Protein AF-A0A920LS85-F1 (afdb_monomer_lite)

Secondary structure (DSSP, 8-state):
--EEEE-TTTHHHHHHHHHH-TT-EEEE-S-HHHHHHH-----GGGT--EEE--SB-TTS-B-TTHHHHHHTT--TTS-EEEE-SSSHHHH--

Radius of gyration: 12.5 Å; chains: 1; bounding box: 26×28×33 Å

pLDDT: mean 92.64, std 5.21, range [65.69, 97.56]

Structure (mmCIF, N/CA/C/O backbone):
data_AF-A0A920LS85-F1
#
_entry.id   AF-A0A920LS85-F1
#
loop_
_atom_site.group_PDB
_atom_site.id
_atom_site.type_symbol
_atom_site.label_atom_id
_atom_site.label_alt_id
_atom_site.label_comp_id
_atom_site.label_asym_id
_atom_site.label_entity_id
_atom_site.label_seq_id
_atom_site.pdbx_PDB_ins_code
_atom_site.Cartn_x
_atom_site.Cartn_y
_atom_site.Cartn_z
_atom_site.occupancy
_atom_site.B_iso_or_equiv
_atom_site.auth_seq_id
_atom_site.auth_comp_id
_atom_site.auth_asym_id
_atom_site.auth_atom_id
_atom_site.pdbx_PDB_model_num
ATOM 1 N N . MET A 1 1 ? -0.532 14.252 4.730 1.00 65.69 1 MET A N 1
ATOM 2 C CA . MET A 1 1 ? -0.477 12.781 4.661 1.00 65.69 1 MET A CA 1
ATOM 3 C C . MET A 1 1 ? 0.718 12.330 5.468 1.00 65.69 1 MET A C 1
ATOM 5 O O . MET A 1 1 ? 1.820 12.789 5.196 1.00 65.69 1 MET A O 1
ATOM 9 N N . GLU A 1 2 ? 0.506 11.499 6.484 1.00 79.25 2 GLU A N 1
ATOM 10 C CA . GLU A 1 2 ? 1.606 10.798 7.150 1.00 79.25 2 GLU A CA 1
ATOM 11 C C . GLU A 1 2 ? 1.876 9.502 6.376 1.00 79.25 2 GLU A C 1
ATOM 13 O O . GLU A 1 2 ? 0.971 8.680 6.219 1.00 79.25 2 GLU A O 1
ATOM 18 N N . ILE A 1 3 ? 3.099 9.347 5.863 1.00 83.00 3 ILE A N 1
ATOM 19 C CA . ILE A 1 3 ? 3.533 8.180 5.087 1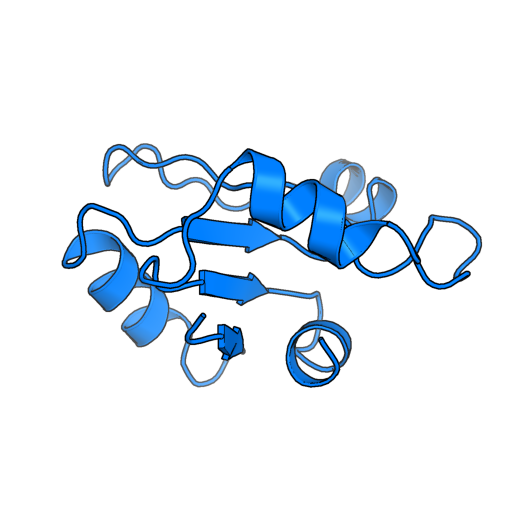.00 83.00 3 ILE A CA 1
ATOM 20 C C . ILE A 1 3 ? 4.455 7.330 5.959 1.00 83.00 3 ILE A C 1
ATOM 22 O O . ILE A 1 3 ? 5.486 7.791 6.449 1.00 83.00 3 ILE A O 1
ATOM 26 N N . ILE A 1 4 ? 4.091 6.065 6.137 1.00 89.56 4 ILE A N 1
ATOM 27 C CA . ILE A 1 4 ? 4.815 5.098 6.954 1.00 89.56 4 ILE A CA 1
ATOM 28 C C . ILE A 1 4 ? 5.399 4.036 6.029 1.00 89.56 4 ILE A C 1
ATOM 30 O O . ILE A 1 4 ? 4.689 3.187 5.490 1.00 89.56 4 ILE A O 1
ATOM 34 N N . ASN A 1 5 ? 6.722 4.050 5.876 1.00 91.50 5 ASN A N 1
ATOM 35 C CA . ASN A 1 5 ? 7.429 2.993 5.164 1.00 91.50 5 ASN A CA 1
ATOM 36 C C . ASN A 1 5 ? 7.381 1.686 5.969 1.00 91.50 5 ASN A C 1
ATOM 38 O O . ASN A 1 5 ? 7.880 1.602 7.098 1.00 91.50 5 ASN A O 1
ATOM 42 N N . VAL A 1 6 ? 6.815 0.648 5.367 1.00 89.81 6 VAL A N 1
ATOM 43 C CA . VAL A 1 6 ? 6.742 -0.689 5.943 1.00 89.81 6 VAL A CA 1
ATOM 44 C C . VAL A 1 6 ? 7.866 -1.545 5.364 1.00 89.81 6 VAL A C 1
ATOM 46 O O . VAL A 1 6 ? 7.971 -1.801 4.165 1.00 89.81 6 VAL A O 1
ATOM 49 N N . SER A 1 7 ? 8.717 -2.016 6.262 1.00 88.25 7 SER A N 1
ATOM 50 C CA . SER A 1 7 ? 9.869 -2.867 6.003 1.00 88.25 7 SER A CA 1
ATOM 51 C C . SER A 1 7 ? 9.783 -4.131 6.859 1.00 88.25 7 SER A C 1
ATOM 53 O O . SER A 1 7 ? 8.940 -4.257 7.749 1.00 88.25 7 SER A O 1
ATOM 55 N N . ARG A 1 8 ? 10.707 -5.075 6.651 1.00 82.88 8 ARG A N 1
ATOM 56 C CA . ARG A 1 8 ? 10.772 -6.290 7.481 1.00 82.88 8 ARG A CA 1
ATOM 57 C C . ARG A 1 8 ? 10.910 -5.989 8.978 1.00 82.88 8 ARG A C 1
ATOM 59 O O . ARG A 1 8 ? 10.408 -6.760 9.784 1.00 82.88 8 ARG A O 1
ATOM 66 N N . GLY A 1 9 ? 11.559 -4.881 9.346 1.00 87.75 9 GLY A N 1
ATOM 67 C CA . GLY A 1 9 ? 11.811 -4.528 10.745 1.00 87.75 9 GLY A CA 1
ATOM 68 C C . GLY A 1 9 ? 10.588 -4.007 11.506 1.00 87.75 9 GLY A C 1
ATOM 69 O O . GLY A 1 9 ? 10.584 -4.062 12.730 1.00 87.75 9 GLY A O 1
ATOM 70 N N . ASN A 1 10 ? 9.553 -3.518 10.813 1.00 90.88 10 ASN A N 1
ATOM 71 C CA . ASN A 1 10 ? 8.378 -2.904 11.447 1.00 90.88 10 ASN A CA 1
ATOM 72 C C . ASN A 1 10 ? 7.028 -3.455 10.951 1.00 90.88 10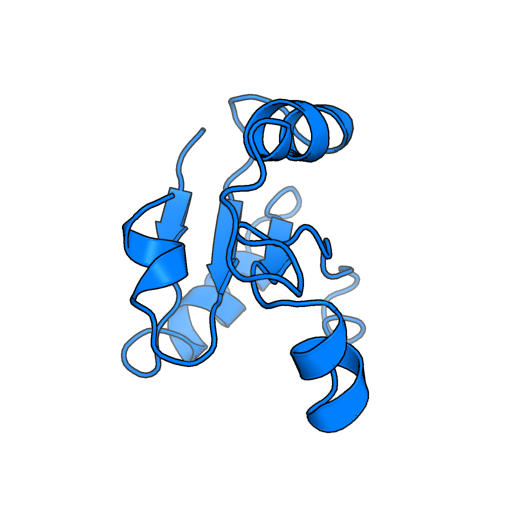 ASN A C 1
ATOM 74 O O . ASN A 1 10 ? 5.992 -2.975 11.404 1.00 90.88 10 ASN A O 1
ATOM 78 N N . ALA A 1 11 ? 7.011 -4.469 10.078 1.00 92.06 11 ALA A N 1
ATOM 79 C CA . ALA A 1 11 ? 5.777 -5.023 9.514 1.00 92.06 11 ALA A CA 1
ATOM 80 C C . ALA A 1 11 ? 4.728 -5.465 10.562 1.00 92.06 11 ALA A C 1
ATOM 82 O O . ALA A 1 11 ? 3.563 -5.102 10.387 1.00 92.06 11 ALA A O 1
ATOM 83 N N . PRO A 1 12 ? 5.078 -6.159 11.670 1.00 94.62 12 PRO A N 1
ATOM 84 C CA . PRO A 1 12 ? 4.086 -6.516 12.690 1.00 94.62 12 PRO A CA 1
ATOM 85 C C . PRO A 1 12 ? 3.444 -5.290 13.354 1.00 94.62 12 PRO A C 1
ATOM 87 O O . PRO A 1 12 ? 2.233 -5.256 13.548 1.00 94.62 12 PRO A O 1
ATOM 90 N N . ILE A 1 13 ? 4.245 -4.258 13.640 1.00 95.75 13 ILE A N 1
ATOM 91 C CA . ILE A 1 13 ? 3.776 -3.005 14.250 1.00 95.75 13 ILE A CA 1
ATOM 92 C C . ILE A 1 13 ? 2.891 -2.238 13.261 1.00 95.75 13 ILE A C 1
ATOM 94 O O . ILE A 1 13 ? 1.839 -1.732 13.638 1.00 95.75 13 ILE A O 1
ATOM 98 N N . ALA A 1 14 ? 3.286 -2.179 11.987 1.00 95.38 14 ALA A N 1
ATOM 99 C CA . ALA A 1 14 ? 2.494 -1.553 10.933 1.00 95.38 14 ALA A CA 1
ATOM 100 C C . ALA A 1 14 ? 1.126 -2.229 10.777 1.00 95.38 14 ALA A C 1
ATOM 102 O O . ALA A 1 14 ? 0.112 -1.542 10.715 1.00 95.38 14 ALA A O 1
ATOM 103 N N . TYR A 1 15 ? 1.081 -3.564 10.787 1.00 96.25 15 TYR A N 1
ATOM 104 C CA . TYR A 1 15 ? -0.175 -4.314 10.750 1.00 96.25 15 TYR A CA 1
ATOM 105 C C . TYR A 1 15 ? -1.065 -4.021 11.964 1.00 96.25 15 TYR A C 1
ATOM 107 O O . TYR A 1 15 ? -2.273 -3.836 11.824 1.00 96.25 15 TYR A O 1
ATOM 115 N N . GLN A 1 16 ? -0.472 -3.939 13.156 1.00 96.81 16 GLN A N 1
ATOM 116 C CA . GLN A 1 16 ? -1.198 -3.625 14.383 1.00 96.81 16 GLN A CA 1
ATOM 117 C C . GLN A 1 16 ? -1.833 -2.228 14.314 1.00 96.81 16 GLN A C 1
ATOM 119 O O . GLN A 1 16 ? -3.032 -2.088 14.541 1.00 96.81 16 GLN A O 1
ATOM 124 N N . LYS A 1 17 ? -1.075 -1.220 13.868 1.00 95.75 17 LYS A N 1
ATOM 125 C CA . LYS A 1 17 ? -1.603 0.134 13.665 1.00 95.75 17 LYS A CA 1
ATOM 126 C C . LYS A 1 17 ? -2.645 0.211 12.546 1.00 95.75 17 LYS A C 1
ATOM 128 O O . LYS A 1 17 ? -3.646 0.902 12.696 1.00 95.75 17 LYS A O 1
ATOM 133 N N . LEU A 1 18 ? -2.453 -0.519 11.443 1.00 96.25 18 LEU A N 1
ATOM 134 C CA . LEU A 1 18 ? -3.458 -0.638 10.378 1.00 96.25 18 LEU A CA 1
ATOM 135 C C . LEU A 1 18 ? -4.781 -1.176 10.923 1.00 96.25 18 LEU A C 1
ATOM 137 O O . LEU A 1 18 ? -5.837 -0.704 10.517 1.00 96.25 18 LEU A O 1
ATOM 141 N N . LYS A 1 19 ? -4.731 -2.140 11.847 1.00 96.81 19 LYS A N 1
ATOM 142 C CA . LYS A 1 19 ? -5.913 -2.697 12.512 1.00 96.81 19 LYS A CA 1
ATOM 143 C C . LYS A 1 19 ? -6.572 -1.705 13.477 1.00 96.81 19 LYS A C 1
ATOM 145 O O . LYS A 1 19 ? -7.796 -1.665 13.547 1.00 96.81 19 LYS A O 1
ATOM 150 N N . GLU A 1 20 ? -5.783 -0.943 14.228 1.00 96.75 20 GLU A N 1
ATOM 151 C CA . GLU A 1 20 ? -6.267 0.005 15.244 1.00 96.75 20 GLU A CA 1
ATOM 152 C C . GLU A 1 20 ? -6.842 1.290 14.634 1.00 96.75 20 GLU A C 1
ATOM 154 O O . GLU A 1 20 ? -7.799 1.858 15.161 1.00 96.75 20 GLU A O 1
ATOM 159 N N . THR A 1 21 ? -6.306 1.728 13.496 1.00 95.38 21 THR A N 1
ATOM 160 C CA . THR A 1 21 ? -6.723 2.964 12.834 1.00 95.38 21 THR A CA 1
ATOM 161 C C . THR A 1 21 ? -7.718 2.675 11.718 1.00 95.38 21 THR A C 1
ATOM 163 O O . THR A 1 21 ? -7.344 2.202 10.643 1.00 95.38 21 THR A O 1
ATOM 166 N N . LYS A 1 22 ? -8.995 3.011 11.937 1.00 92.62 22 LYS A N 1
ATOM 167 C CA . LYS A 1 22 ? -10.101 2.737 11.000 1.00 92.62 22 LYS A CA 1
ATOM 168 C C . LYS A 1 22 ? -9.843 3.235 9.577 1.00 92.62 22 LYS A C 1
ATOM 170 O O . LYS A 1 22 ? -10.065 2.473 8.639 1.00 92.62 22 LYS A O 1
ATOM 175 N N . ASP A 1 23 ? -9.306 4.438 9.426 1.00 93.19 23 ASP A N 1
ATOM 176 C CA . ASP A 1 23 ? -9.132 5.058 8.108 1.00 93.19 23 ASP A CA 1
ATOM 177 C C . ASP A 1 23 ? -7.738 4.813 7.513 1.00 93.19 23 ASP A C 1
ATOM 179 O O . ASP A 1 23 ? -7.464 5.230 6.401 1.00 93.19 23 ASP A O 1
ATOM 183 N N . ALA A 1 24 ? -6.847 4.091 8.204 1.00 95.56 24 ALA A N 1
ATOM 184 C CA . ALA A 1 24 ? -5.519 3.796 7.670 1.00 95.56 24 ALA A CA 1
ATOM 185 C C . ALA A 1 24 ? -5.567 2.874 6.442 1.00 95.56 24 ALA A C 1
ATOM 187 O O . ALA A 1 24 ? -6.281 1.861 6.442 1.00 95.56 24 ALA A O 1
ATOM 188 N N . ILE A 1 25 ? -4.733 3.183 5.448 1.00 96.75 25 ILE A N 1
ATOM 189 C CA . ILE A 1 25 ? -4.645 2.467 4.171 1.00 96.75 25 ILE A CA 1
ATOM 190 C C . ILE A 1 25 ? -3.256 1.847 4.021 1.00 96.75 25 ILE A C 1
ATOM 192 O O . ILE A 1 25 ? -2.242 2.493 4.279 1.00 96.75 25 ILE A O 1
ATOM 196 N N . LEU A 1 26 ? -3.209 0.593 3.567 1.00 97.56 26 LEU A N 1
ATOM 197 C CA . LEU A 1 26 ? -1.983 -0.035 3.080 1.00 97.56 26 LEU A CA 1
ATOM 198 C C . LEU A 1 26 ? -1.920 0.099 1.557 1.00 97.56 26 LEU A C 1
ATOM 200 O O . LEU A 1 26 ? -2.816 -0.375 0.859 1.00 97.56 26 LEU A O 1
ATOM 204 N N . ILE A 1 27 ? -0.843 0.700 1.064 1.00 97.50 27 ILE A N 1
ATOM 205 C CA . ILE A 1 27 ? -0.520 0.864 -0.347 1.00 97.50 27 ILE A CA 1
ATOM 206 C C . ILE A 1 27 ? 0.618 -0.092 -0.707 1.00 97.50 27 ILE A C 1
ATOM 208 O O . ILE A 1 27 ? 1.724 -0.021 -0.164 1.00 97.50 27 ILE A O 1
ATOM 212 N N . ASP A 1 28 ? 0.356 -0.989 -1.647 1.00 97.19 28 ASP A N 1
ATOM 213 C CA . ASP A 1 28 ? 1.376 -1.831 -2.253 1.00 97.19 28 ASP A CA 1
ATOM 214 C C . ASP A 1 28 ? 1.959 -1.125 -3.474 1.00 97.19 28 ASP A C 1
ATOM 216 O O . ASP A 1 28 ? 1.340 -1.110 -4.535 1.00 97.19 28 ASP A O 1
ATOM 220 N N . CYS A 1 29 ? 3.149 -0.533 -3.316 1.00 96.44 29 CYS A N 1
ATOM 221 C CA . CYS A 1 29 ? 3.803 0.244 -4.370 1.00 96.44 29 CYS A CA 1
ATOM 222 C C . CYS A 1 29 ? 4.770 -0.561 -5.247 1.00 96.44 29 CYS A C 1
ATOM 224 O O . CYS A 1 29 ? 5.596 0.001 -5.979 1.00 96.44 29 CYS A O 1
ATOM 226 N N . ARG A 1 30 ? 4.671 -1.896 -5.182 1.00 96.19 30 ARG A N 1
ATOM 227 C CA . ARG A 1 30 ? 5.356 -2.813 -6.101 1.00 96.19 30 ARG A CA 1
ATOM 228 C C . ARG A 1 30 ? 4.792 -2.707 -7.520 1.00 96.19 30 ARG A C 1
ATOM 230 O O . ARG A 1 30 ? 3.782 -2.056 -7.758 1.00 96.19 30 ARG A O 1
ATOM 237 N N . THR A 1 31 ? 5.474 -3.328 -8.478 1.00 95.38 31 THR A N 1
ATOM 238 C CA . THR A 1 31 ? 4.969 -3.396 -9.852 1.00 95.38 31 THR A CA 1
ATOM 239 C C . THR A 1 31 ? 3.830 -4.402 -9.964 1.00 95.38 31 THR A C 1
ATOM 241 O O . THR A 1 31 ? 3.731 -5.353 -9.187 1.00 95.38 31 THR A O 1
ATOM 244 N N . GLU A 1 32 ? 3.021 -4.257 -11.009 1.00 94.25 32 GLU A N 1
ATOM 245 C CA . GLU A 1 32 ? 1.985 -5.233 -11.344 1.00 94.25 32 GLU A CA 1
ATOM 246 C C . GLU A 1 32 ? 2.540 -6.654 -11.510 1.00 94.25 32 GLU A C 1
ATOM 248 O O . GLU A 1 32 ? 1.971 -7.613 -10.991 1.00 94.25 32 GLU A O 1
ATOM 253 N N . GLN A 1 33 ? 3.705 -6.792 -12.149 1.00 94.31 33 GLN A N 1
ATOM 254 C CA . GLN A 1 33 ? 4.360 -8.088 -12.311 1.00 94.31 33 GLN A CA 1
ATOM 255 C C . GLN A 1 33 ? 4.721 -8.728 -10.963 1.00 94.31 33 GLN A C 1
ATOM 257 O O . GLN A 1 33 ? 4.626 -9.945 -10.809 1.00 94.31 33 GLN A O 1
ATOM 262 N N . GLU A 1 34 ? 5.121 -7.927 -9.971 1.00 95.38 34 GLU A N 1
ATOM 263 C CA . GLU A 1 34 ? 5.367 -8.415 -8.614 1.00 95.38 34 GLU A CA 1
ATOM 264 C C . GLU A 1 34 ? 4.066 -8.855 -7.931 1.00 95.38 34 GLU A C 1
ATOM 266 O O . GLU A 1 34 ? 4.075 -9.880 -7.252 1.00 95.38 34 GLU A O 1
ATOM 271 N N . TRP A 1 35 ? 2.948 -8.145 -8.126 1.00 95.62 35 TRP A N 1
ATOM 272 C CA . TRP A 1 35 ? 1.643 -8.580 -7.610 1.00 95.62 35 TRP A CA 1
ATOM 273 C C . TRP A 1 35 ? 1.209 -9.915 -8.216 1.00 95.62 35 TRP A C 1
ATOM 275 O O . TRP A 1 35 ? 0.747 -10.784 -7.482 1.00 95.62 35 TRP A O 1
ATOM 285 N N . ILE A 1 36 ? 1.395 -10.101 -9.525 1.00 95.25 36 ILE A N 1
ATOM 286 C CA . ILE A 1 36 ? 1.048 -11.345 -10.229 1.00 95.25 36 ILE A CA 1
ATOM 287 C C . ILE A 1 36 ? 1.941 -12.504 -9.767 1.00 95.25 36 ILE A C 1
ATOM 289 O O . ILE A 1 36 ? 1.443 -13.582 -9.460 1.00 95.25 36 ILE A O 1
ATOM 293 N N . ASN A 1 37 ? 3.258 -12.289 -9.694 1.00 95.00 37 ASN A N 1
ATOM 294 C CA . ASN A 1 37 ? 4.215 -13.373 -9.453 1.00 95.00 37 ASN A CA 1
ATOM 295 C C . ASN A 1 37 ? 4.358 -13.757 -7.975 1.00 95.00 37 ASN A C 1
ATOM 297 O O . ASN A 1 37 ? 4.748 -14.883 -7.676 1.00 95.00 37 ASN A O 1
ATOM 301 N N . ILE A 1 38 ? 4.122 -12.818 -7.053 1.00 94.94 38 ILE A N 1
ATOM 302 C CA . ILE A 1 38 ? 4.341 -13.013 -5.609 1.00 94.94 38 ILE A CA 1
ATOM 303 C C . ILE A 1 38 ? 3.011 -13.047 -4.846 1.00 94.94 38 ILE A C 1
ATOM 305 O O . ILE A 1 38 ? 2.932 -13.644 -3.775 1.00 94.94 38 ILE A O 1
ATOM 309 N N . GLY A 1 39 ? 1.966 -12.413 -5.376 1.00 95.31 39 GLY A N 1
ATOM 310 C CA . GLY A 1 39 ? 0.727 -12.142 -4.655 1.00 95.31 39 GLY A CA 1
ATOM 311 C C . GLY A 1 39 ? 0.766 -10.801 -3.926 1.00 95.31 39 GLY A C 1
ATOM 312 O O . GLY A 1 39 ? 1.756 -10.065 -3.988 1.00 95.31 39 GLY A O 1
ATOM 313 N N . VAL A 1 40 ? -0.324 -10.478 -3.232 1.00 96.25 40 VAL A N 1
ATOM 314 C CA . VAL A 1 40 ? -0.542 -9.218 -2.500 1.00 96.25 40 VAL A CA 1
ATOM 315 C C . VAL A 1 40 ? -0.926 -9.500 -1.046 1.00 96.25 40 VAL A C 1
ATOM 317 O O . VAL A 1 40 ? -1.410 -10.597 -0.763 1.00 96.25 40 VAL A O 1
ATOM 320 N N . PRO A 1 41 ? -0.708 -8.557 -0.110 1.00 95.12 41 PRO A N 1
ATOM 321 C CA . PRO A 1 41 ? -1.150 -8.742 1.266 1.00 95.12 41 PRO A CA 1
ATOM 322 C C . PRO A 1 41 ? -2.671 -8.907 1.347 1.00 95.12 41 PRO A C 1
ATOM 324 O O . PRO A 1 41 ? -3.414 -8.221 0.646 1.00 95.12 41 PRO A O 1
ATOM 327 N N . ASP A 1 42 ? -3.122 -9.782 2.242 1.00 95.56 42 ASP A N 1
ATOM 328 C CA . ASP A 1 42 ? -4.535 -9.951 2.571 1.00 95.56 42 ASP A CA 1
ATOM 329 C C . ASP A 1 42 ? -4.840 -9.270 3.913 1.00 95.56 42 ASP A C 1
ATOM 331 O O . ASP A 1 42 ? -4.255 -9.606 4.944 1.00 95.56 42 ASP A O 1
ATOM 335 N N . LEU A 1 43 ? -5.750 -8.295 3.887 1.00 96.94 43 LEU A N 1
ATOM 336 C CA . LEU A 1 43 ? -6.222 -7.553 5.060 1.00 96.94 43 LEU A CA 1
ATOM 337 C C . LEU A 1 43 ? -7.696 -7.850 5.390 1.00 96.94 43 LEU A C 1
ATOM 339 O O . LEU A 1 43 ? -8.292 -7.169 6.230 1.00 96.94 43 LEU A O 1
ATOM 343 N N . SER A 1 44 ? -8.285 -8.881 4.775 1.00 96.00 44 SER A N 1
ATOM 344 C CA . SER A 1 44 ? -9.683 -9.273 4.987 1.00 96.00 44 SER A CA 1
ATOM 345 C C . SER A 1 44 ? -10.002 -9.526 6.465 1.00 96.00 44 SER A C 1
ATOM 347 O O . SER A 1 44 ? -11.047 -9.107 6.956 1.00 96.00 44 SER A O 1
ATOM 349 N N . THR A 1 45 ? -9.061 -10.106 7.218 1.00 96.69 45 THR A N 1
ATOM 350 C CA . THR A 1 45 ? -9.214 -10.395 8.658 1.00 96.69 45 THR A CA 1
ATOM 351 C C . THR A 1 45 ? -9.334 -9.152 9.551 1.00 96.69 45 THR A C 1
ATOM 353 O O . THR A 1 45 ? -9.748 -9.267 10.705 1.00 96.69 45 THR A O 1
ATOM 356 N N . ILE A 1 46 ? -8.993 -7.965 9.036 1.00 96.50 46 ILE A N 1
ATOM 357 C CA . ILE A 1 46 ? -9.157 -6.669 9.715 1.00 96.50 46 ILE A CA 1
ATOM 358 C C . ILE A 1 46 ? -10.141 -5.750 8.976 1.00 96.50 46 ILE A C 1
ATOM 360 O O . ILE A 1 46 ? -10.153 -4.547 9.223 1.00 96.50 46 ILE A O 1
ATOM 364 N N . ASN A 1 47 ? -10.974 -6.313 8.089 1.00 96.00 47 ASN A N 1
ATOM 365 C CA . ASN A 1 47 ? -11.978 -5.603 7.289 1.00 96.00 47 ASN A CA 1
ATOM 366 C C . ASN A 1 47 ? -11.400 -4.445 6.457 1.00 96.00 47 ASN A C 1
ATOM 368 O O . ASN A 1 47 ? -12.029 -3.395 6.321 1.00 96.00 47 ASN A O 1
ATOM 372 N N . LYS A 1 48 ? -10.193 -4.624 5.908 1.00 95.81 48 LYS A N 1
ATOM 373 C CA . LYS A 1 48 ? -9.526 -3.638 5.046 1.00 95.81 48 LYS A CA 1
ATOM 374 C C . LYS A 1 48 ? -9.106 -4.262 3.724 1.00 95.81 48 LYS A C 1
ATOM 376 O O . LYS A 1 48 ? -9.019 -5.479 3.592 1.00 95.81 48 LYS A O 1
ATOM 381 N N . SER A 1 49 ? -8.840 -3.403 2.748 1.00 94.81 49 SER A N 1
ATOM 382 C CA . SER A 1 49 ? -8.306 -3.778 1.438 1.00 94.81 49 SER A CA 1
ATOM 383 C C . SER A 1 49 ? -6.975 -3.076 1.191 1.00 94.81 49 SER A C 1
ATOM 385 O O . SER A 1 49 ? -6.718 -2.008 1.746 1.00 94.81 49 SER A O 1
ATOM 387 N N . VAL A 1 50 ? -6.129 -3.689 0.366 1.00 96.75 50 VAL A N 1
ATOM 388 C CA . VAL A 1 50 ? -4.853 -3.105 -0.064 1.00 96.75 50 VAL A CA 1
ATOM 389 C C . VAL A 1 50 ? -5.075 -2.275 -1.321 1.00 96.75 50 VAL A C 1
ATOM 391 O O . VAL A 1 50 ? -5.659 -2.764 -2.289 1.00 96.75 50 VAL A O 1
ATOM 394 N N . LEU A 1 51 ? -4.567 -1.045 -1.323 1.00 97.19 51 LEU A N 1
ATOM 395 C CA . LEU A 1 51 ? -4.537 -0.191 -2.503 1.00 97.19 51 LEU A CA 1
ATOM 396 C C . LEU A 1 51 ? -3.289 -0.520 -3.332 1.00 97.19 51 LEU A C 1
ATOM 398 O O . LEU A 1 51 ? -2.168 -0.489 -2.830 1.00 97.19 51 LEU A O 1
ATOM 402 N N . LYS A 1 52 ? -3.470 -0.881 -4.601 1.00 97.19 52 LYS A N 1
ATOM 403 C CA . LYS A 1 52 ? -2.384 -1.324 -5.486 1.00 97.19 52 LYS A CA 1
ATOM 404 C C . LYS A 1 52 ? -2.049 -0.220 -6.480 1.00 97.19 52 LYS A C 1
ATOM 406 O O . LYS A 1 52 ? -2.708 -0.105 -7.509 1.00 97.19 52 LYS A O 1
ATOM 411 N N . ILE A 1 53 ? -1.036 0.581 -6.171 1.00 96.88 53 ILE A N 1
ATOM 412 C CA . ILE A 1 53 ? -0.586 1.692 -7.016 1.00 96.88 53 ILE A CA 1
ATOM 413 C C . ILE A 1 53 ? 0.933 1.623 -7.082 1.00 96.88 53 ILE A C 1
ATOM 415 O O . ILE A 1 53 ? 1.603 1.868 -6.086 1.00 96.88 53 ILE A O 1
ATOM 419 N N . GLY A 1 54 ? 1.493 1.263 -8.235 1.00 96.00 54 GLY A N 1
ATOM 420 C CA . GLY A 1 54 ? 2.940 1.116 -8.391 1.00 96.00 54 GLY A CA 1
ATOM 421 C C . GLY A 1 54 ? 3.657 2.467 -8.433 1.00 96.00 54 GLY A C 1
ATOM 422 O O . GLY A 1 54 ? 3.275 3.341 -9.209 1.00 96.00 54 GLY A O 1
ATOM 423 N N . LEU A 1 55 ? 4.735 2.623 -7.652 1.00 95.06 55 LEU A N 1
ATOM 424 C CA . LEU A 1 55 ? 5.603 3.815 -7.722 1.00 95.06 55 LEU A CA 1
ATOM 425 C C . LEU A 1 55 ? 6.437 3.840 -9.014 1.00 95.06 55 LEU A C 1
ATOM 427 O O . LEU A 1 55 ? 6.809 4.893 -9.527 1.00 95.06 55 LEU A O 1
ATOM 431 N N . VAL A 1 56 ? 6.725 2.653 -9.547 1.00 93.75 56 VAL A N 1
ATOM 432 C CA . VAL A 1 56 ? 7.416 2.453 -10.820 1.00 93.75 56 VAL A CA 1
ATOM 433 C C . VAL A 1 56 ? 6.559 1.588 -11.734 1.00 93.75 56 VAL A C 1
ATOM 435 O O . VAL A 1 56 ? 5.865 0.674 -11.276 1.00 93.75 56 VAL A O 1
ATOM 438 N N . ARG A 1 57 ? 6.612 1.879 -13.030 1.00 91.50 57 ARG A N 1
ATOM 439 C CA . ARG A 1 57 ? 5.954 1.112 -14.089 1.00 91.50 57 ARG A CA 1
ATOM 440 C C . ARG A 1 57 ? 6.750 -0.166 -14.388 1.00 91.50 57 ARG A C 1
ATOM 442 O O . ARG A 1 57 ? 7.861 -0.368 -13.891 1.00 91.50 57 ARG A O 1
ATOM 449 N N . GLN A 1 58 ? 6.178 -1.055 -15.202 1.00 87.19 58 GLN A N 1
ATOM 450 C CA . GLN A 1 58 ? 6.827 -2.320 -15.578 1.00 87.19 58 GLN A CA 1
ATOM 451 C C . GLN A 1 58 ? 8.163 -2.106 -16.315 1.00 87.19 58 GLN A C 1
ATOM 453 O O . GLN A 1 58 ? 9.097 -2.883 -16.132 1.00 87.19 58 GLN A O 1
ATOM 458 N N . ASP A 1 59 ? 8.274 -1.026 -17.089 1.00 90.62 59 ASP A N 1
ATOM 459 C CA . ASP A 1 59 ? 9.487 -0.611 -17.806 1.00 90.62 59 ASP A CA 1
ATOM 460 C C . ASP A 1 59 ? 10.521 0.114 -16.917 1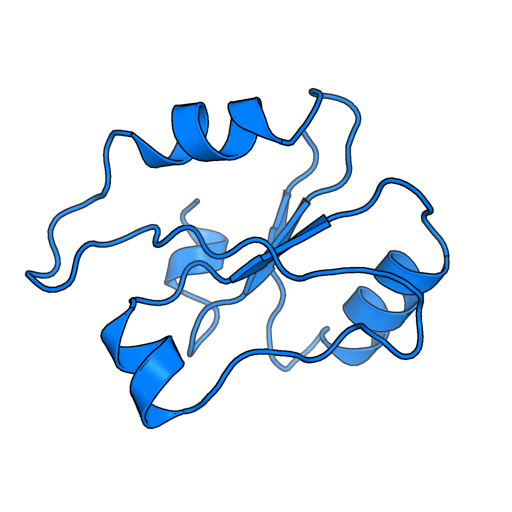.00 90.62 59 ASP A C 1
ATOM 462 O O . ASP A 1 59 ? 11.526 0.611 -17.419 1.00 90.62 59 ASP A O 1
ATOM 466 N N . GLN A 1 60 ? 10.299 0.148 -15.598 1.00 88.56 60 GLN A N 1
ATOM 467 C CA . GLN A 1 60 ? 11.108 0.841 -14.588 1.00 88.56 60 GLN A CA 1
ATOM 468 C C . GLN A 1 60 ? 11.053 2.376 -14.640 1.00 88.56 60 GLN A C 1
ATOM 470 O O . GLN A 1 60 ? 11.753 3.027 -13.861 1.00 88.56 60 GLN A O 1
ATOM 475 N N . SER A 1 61 ? 10.203 2.971 -15.483 1.00 93.69 61 SER A N 1
ATOM 476 C CA . SER A 1 61 ? 9.936 4.411 -15.429 1.00 93.69 61 SER A CA 1
ATOM 477 C C . SER A 1 61 ? 9.177 4.791 -14.150 1.00 93.69 61 SER A C 1
ATOM 479 O O . SER A 1 61 ? 8.441 3.983 -13.571 1.00 93.69 61 SER A O 1
ATOM 481 N N . ILE A 1 62 ? 9.372 6.025 -13.679 1.00 94.00 62 ILE A N 1
ATOM 482 C CA . ILE A 1 62 ? 8.635 6.562 -12.528 1.00 94.00 62 ILE A CA 1
ATOM 483 C C . ILE A 1 62 ? 7.175 6.770 -12.937 1.00 94.00 62 ILE A C 1
ATOM 485 O O . ILE A 1 62 ? 6.885 7.323 -13.997 1.00 94.00 62 ILE A O 1
ATOM 489 N N . ASN A 1 63 ? 6.247 6.347 -12.081 1.00 95.69 63 ASN A N 1
ATOM 490 C CA . ASN A 1 63 ? 4.839 6.676 -12.245 1.00 95.69 63 ASN A CA 1
ATOM 491 C C . ASN A 1 63 ? 4.594 8.113 -11.760 1.00 95.69 63 ASN A C 1
ATOM 493 O O . ASN A 1 63 ? 4.402 8.339 -10.568 1.00 95.69 63 ASN A O 1
ATOM 497 N N . HIS A 1 64 ? 4.623 9.086 -12.671 1.00 95.44 64 HIS A N 1
ATOM 498 C CA . HIS A 1 64 ? 4.405 10.499 -12.329 1.00 95.44 64 HIS A CA 1
ATOM 499 C C . HIS A 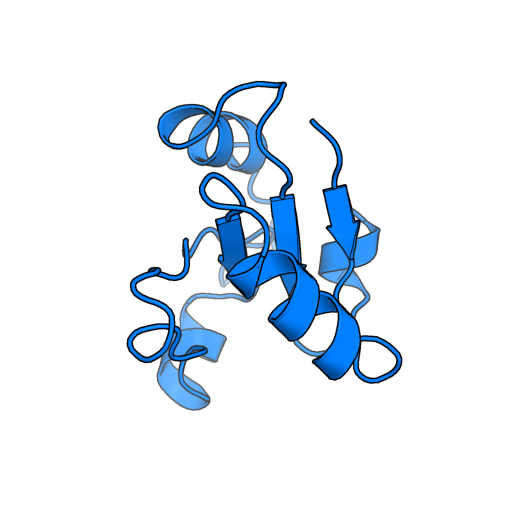1 64 ? 2.998 10.787 -11.783 1.00 95.44 64 HIS A C 1
ATOM 501 O O . HIS A 1 64 ? 2.828 11.748 -11.039 1.00 95.44 64 HIS A O 1
ATOM 507 N N . ASP A 1 65 ? 2.042 9.904 -12.066 1.00 96.00 65 ASP A N 1
ATOM 508 C CA . ASP A 1 65 ? 0.650 10.013 -11.624 1.00 96.00 65 ASP A CA 1
ATOM 509 C C . ASP A 1 65 ? 0.430 9.372 -10.237 1.00 96.00 65 ASP A C 1
ATOM 511 O O . ASP A 1 65 ? -0.693 9.307 -9.751 1.00 96.00 65 ASP A O 1
ATOM 515 N N . PHE A 1 66 ? 1.488 8.863 -9.585 1.00 94.56 66 PHE A N 1
ATOM 516 C CA . PHE A 1 66 ? 1.381 8.101 -8.333 1.00 94.56 66 PHE A CA 1
ATOM 517 C C . PHE A 1 66 ? 0.639 8.869 -7.232 1.00 94.56 66 PHE A C 1
ATOM 519 O O . PHE A 1 66 ? -0.225 8.301 -6.574 1.00 94.56 66 PHE A O 1
ATOM 526 N N . ILE A 1 67 ? 0.968 10.148 -7.034 1.00 92.88 67 ILE A N 1
ATOM 527 C CA . ILE A 1 67 ? 0.344 10.964 -5.984 1.00 92.88 67 ILE A CA 1
ATOM 528 C C . ILE A 1 67 ? -1.136 11.201 -6.289 1.00 92.88 67 ILE A C 1
ATOM 530 O O . ILE A 1 67 ? -1.964 10.963 -5.416 1.00 92.88 67 ILE A O 1
ATOM 534 N N . GLU A 1 68 ? -1.470 11.577 -7.525 1.00 94.62 68 GLU A N 1
ATOM 535 C CA . GLU A 1 68 ? -2.857 11.795 -7.957 1.00 94.62 68 GLU A CA 1
ATOM 536 C C . GLU A 1 68 ? -3.699 10.523 -7.773 1.00 94.62 68 GLU A C 1
ATOM 538 O O . GLU A 1 68 ? -4.759 10.558 -7.155 1.00 94.62 68 GLU A O 1
ATOM 543 N N . GLN A 1 69 ? -3.167 9.371 -8.191 1.00 95.56 69 GLN A N 1
ATOM 544 C CA . GLN A 1 69 ? -3.819 8.071 -8.012 1.00 95.56 69 GLN A CA 1
ATOM 545 C C . GLN A 1 69 ? -4.032 7.713 -6.539 1.00 95.56 69 GLN A C 1
ATOM 547 O O . GLN A 1 69 ? -5.005 7.043 -6.210 1.00 95.56 69 GLN A O 1
ATOM 552 N N . VAL A 1 70 ? -3.121 8.106 -5.644 1.00 94.12 70 VAL A N 1
ATOM 553 C CA . VAL A 1 70 ? -3.288 7.886 -4.202 1.00 94.12 70 VAL A CA 1
ATOM 554 C C . VAL A 1 70 ? -4.388 8.794 -3.653 1.00 94.12 70 VAL A C 1
ATOM 556 O O . VAL A 1 70 ? -5.261 8.307 -2.934 1.00 94.12 70 VAL A O 1
ATOM 559 N N . GLU A 1 71 ? -4.379 10.076 -4.024 1.00 93.75 71 GLU A N 1
ATOM 560 C CA . GLU A 1 71 ? -5.340 11.104 -3.596 1.00 93.75 71 GLU A CA 1
ATOM 561 C C . GLU A 1 71 ? -6.792 10.801 -4.003 1.00 93.75 71 GLU A C 1
ATOM 563 O O . GLU A 1 71 ? -7.709 11.189 -3.284 1.00 93.75 71 GLU A O 1
ATOM 568 N N . GLU A 1 72 ? -7.028 10.007 -5.052 1.00 94.69 72 GLU A N 1
ATOM 569 C CA . GLU A 1 72 ? -8.368 9.497 -5.397 1.00 94.69 72 GLU A CA 1
ATOM 570 C C . GLU A 1 72 ? -9.026 8.658 -4.281 1.00 94.69 72 GLU A C 1
ATOM 572 O O . GLU A 1 72 ? -10.254 8.575 -4.204 1.00 94.69 72 GLU A O 1
ATOM 577 N N . TYR A 1 73 ? -8.227 8.034 -3.408 1.00 91.19 73 TYR A N 1
ATOM 578 C CA . TYR A 1 73 ? -8.700 7.102 -2.375 1.00 91.19 73 TYR A CA 1
ATOM 579 C C . TYR A 1 73 ? -8.456 7.602 -0.949 1.00 91.19 73 TYR A C 1
ATOM 581 O O . TYR A 1 73 ? -8.809 6.907 0.006 1.00 91.19 73 TYR A O 1
ATOM 589 N N . THR A 1 74 ? -7.830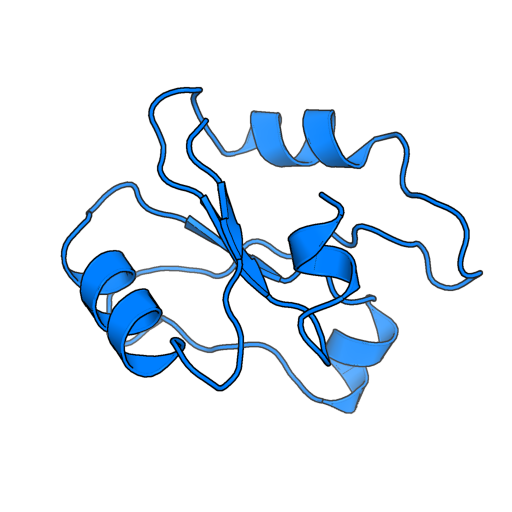 8.770 -0.781 1.00 90.94 74 THR A N 1
ATOM 590 C CA . THR A 1 74 ? -7.341 9.229 0.520 1.00 90.94 74 THR A CA 1
ATOM 591 C C . THR A 1 74 ? -7.583 10.714 0.758 1.00 90.94 74 THR A C 1
ATOM 593 O O . THR A 1 74 ? -7.668 11.513 -0.165 1.00 90.94 74 THR A O 1
ATOM 596 N N . SER A 1 75 ? -7.629 11.106 2.030 1.00 87.88 75 SER A N 1
ATOM 597 C CA . SER A 1 75 ? -7.510 12.506 2.448 1.00 87.88 75 SER A CA 1
ATOM 598 C C . SER A 1 75 ? -6.115 12.785 3.013 1.00 87.88 75 SER A C 1
ATOM 600 O O . SER A 1 75 ? -5.364 11.863 3.345 1.00 87.88 75 SER A O 1
ATOM 602 N N . HIS A 1 76 ? -5.768 14.060 3.210 1.00 82.88 76 HIS A N 1
ATOM 603 C CA . HIS A 1 76 ? -4.490 14.422 3.830 1.00 82.88 76 HIS A CA 1
ATOM 604 C C . HIS A 1 76 ? -4.322 13.931 5.278 1.00 82.88 76 HIS A C 1
ATOM 606 O O . HIS A 1 76 ? -3.182 13.856 5.746 1.00 82.88 76 HIS A O 1
ATOM 612 N N . GLU A 1 77 ? -5.419 13.592 5.959 1.00 87.19 77 GLU A N 1
ATOM 613 C CA . GLU A 1 77 ? -5.445 13.102 7.344 1.00 87.19 77 GLU A CA 1
ATOM 614 C C . GLU A 1 77 ? -5.343 11.575 7.444 1.00 87.19 77 GLU A C 1
ATOM 616 O O . GLU A 1 77 ? -5.114 11.038 8.524 1.00 87.19 77 GLU A O 1
ATOM 621 N N . THR A 1 78 ? -5.494 10.868 6.326 1.00 92.12 78 THR A N 1
ATOM 622 C CA . THR A 1 78 ? -5.462 9.405 6.289 1.00 92.12 78 THR A CA 1
ATOM 623 C C . THR A 1 78 ? -4.017 8.914 6.461 1.00 92.12 78 THR A C 1
ATOM 625 O O . THR A 1 78 ? -3.142 9.302 5.679 1.00 92.12 78 THR A O 1
ATOM 628 N N . PRO A 1 79 ? -3.725 8.051 7.451 1.00 94.75 79 PRO A N 1
ATOM 629 C CA . PRO A 1 79 ? -2.402 7.451 7.582 1.00 94.75 79 PRO A CA 1
ATOM 630 C C . PRO A 1 79 ? -2.155 6.426 6.475 1.00 94.75 79 PRO A C 1
ATOM 632 O O . PRO A 1 79 ? -2.918 5.466 6.321 1.00 94.75 79 PRO A O 1
ATOM 635 N N . LEU A 1 80 ? -1.069 6.612 5.729 1.00 95.94 80 LEU A N 1
ATOM 636 C CA . LEU A 1 80 ? -0.704 5.767 4.599 1.00 95.94 80 LEU A CA 1
ATOM 637 C C . LEU A 1 80 ? 0.479 4.877 4.965 1.00 95.94 80 LEU A C 1
ATOM 639 O O . LEU A 1 80 ? 1.519 5.352 5.408 1.00 95.94 80 LEU A O 1
ATOM 643 N N . TYR A 1 81 ? 0.339 3.577 4.747 1.00 96.81 81 TYR A N 1
ATOM 644 C CA . TYR A 1 81 ? 1.392 2.589 4.952 1.00 96.81 81 TYR A CA 1
ATOM 645 C C . TYR A 1 81 ? 1.855 2.103 3.590 1.00 96.81 81 TYR A C 1
ATOM 647 O O . TYR A 1 81 ? 1.039 1.610 2.823 1.00 96.81 81 TYR A O 1
ATOM 655 N N . LEU A 1 82 ? 3.139 2.219 3.267 1.00 96.50 82 LEU A N 1
ATOM 656 C CA . LEU A 1 82 ? 3.659 1.841 1.952 1.00 96.50 82 LEU A CA 1
ATOM 657 C C . LEU A 1 82 ? 4.556 0.615 2.074 1.00 96.50 82 LEU A C 1
ATOM 659 O O . LEU A 1 82 ? 5.499 0.611 2.865 1.00 96.50 82 LEU A O 1
ATOM 663 N N . ILE A 1 83 ? 4.307 -0.405 1.251 1.00 95.56 83 ILE A N 1
ATOM 664 C CA . ILE A 1 83 ? 5.200 -1.560 1.101 1.00 95.56 83 ILE A CA 1
ATOM 665 C C . ILE A 1 83 ? 5.818 -1.596 -0.291 1.00 95.56 83 ILE A C 1
ATOM 667 O O . ILE A 1 83 ? 5.165 -1.343 -1.299 1.00 95.56 83 ILE A O 1
ATOM 671 N N . CYS A 1 84 ? 7.076 -2.023 -0.353 1.00 92.12 84 CYS A N 1
ATOM 672 C CA . CYS A 1 84 ? 7.681 -2.522 -1.581 1.00 92.12 84 CYS A CA 1
ATOM 673 C C . CYS A 1 84 ? 8.506 -3.787 -1.292 1.00 92.12 84 CYS A C 1
ATOM 675 O O . CYS A 1 84 ? 8.629 -4.207 -0.142 1.00 92.12 84 CYS A O 1
ATOM 677 N N . ARG A 1 85 ? 9.116 -4.401 -2.316 1.00 88.75 85 ARG A N 1
ATOM 678 C CA . ARG A 1 85 ? 9.866 -5.666 -2.160 1.00 88.75 85 ARG A CA 1
ATOM 679 C C . ARG A 1 85 ? 10.960 -5.628 -1.082 1.00 88.75 85 ARG A C 1
ATOM 681 O O . ARG A 1 85 ? 11.168 -6.61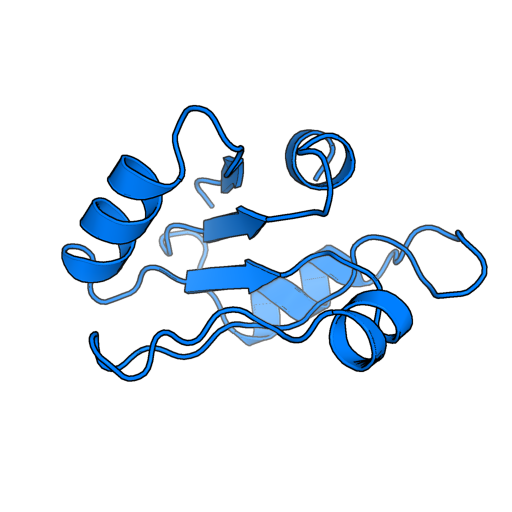9 -0.389 1.00 88.75 85 ARG A O 1
ATOM 688 N N . SER A 1 86 ? 11.696 -4.522 -0.979 1.00 85.81 86 SER A N 1
ATOM 689 C CA . SER A 1 86 ? 12.888 -4.397 -0.121 1.00 85.81 86 SER A CA 1
ATOM 690 C C . SER A 1 86 ? 12.881 -3.174 0.800 1.00 85.81 86 SER A C 1
ATOM 692 O O . SER A 1 86 ? 13.862 -2.939 1.494 1.00 85.81 86 SER A O 1
ATOM 694 N N . GLY A 1 87 ? 11.812 -2.380 0.794 1.00 82.75 87 GLY A N 1
ATOM 695 C CA . GLY A 1 87 ? 11.724 -1.102 1.511 1.00 82.75 87 GLY A CA 1
ATOM 696 C C . GLY A 1 87 ? 12.357 0.106 0.800 1.00 82.75 87 GLY A C 1
ATOM 697 O O . GLY A 1 87 ? 12.180 1.220 1.271 1.00 82.75 87 GLY A O 1
ATOM 698 N N . ALA A 1 88 ? 13.071 -0.078 -0.321 1.00 85.75 88 ALA A N 1
ATOM 699 C CA . ALA A 1 88 ? 13.770 1.017 -1.009 1.00 85.75 88 ALA A CA 1
ATOM 700 C C . ALA A 1 88 ? 12.829 1.989 -1.745 1.00 85.75 88 ALA A C 1
ATOM 702 O O . ALA A 1 88 ? 12.948 3.195 -1.579 1.00 85.75 88 ALA A O 1
ATOM 703 N N . ARG A 1 89 ? 11.876 1.473 -2.536 1.00 88.19 89 ARG A N 1
ATOM 704 C CA . ARG A 1 89 ? 10.902 2.304 -3.273 1.00 88.19 89 ARG A CA 1
ATOM 705 C C . ARG A 1 89 ? 9.947 3.016 -2.321 1.00 88.19 89 ARG A C 1
ATOM 707 O O . ARG A 1 89 ? 9.749 4.211 -2.433 1.00 88.19 89 ARG A O 1
ATOM 714 N N . SER A 1 90 ? 9.414 2.287 -1.347 1.00 86.12 90 SER A N 1
ATOM 715 C CA . SER A 1 90 ? 8.492 2.822 -0.343 1.00 86.12 90 SER A CA 1
ATOM 716 C C . SER A 1 90 ? 9.123 3.857 0.599 1.00 86.12 90 SER A C 1
ATOM 718 O O . SER A 1 90 ? 8.388 4.625 1.199 1.00 86.12 90 SER A O 1
ATOM 720 N N . ALA A 1 91 ? 10.455 3.903 0.727 1.00 86.25 91 ALA A N 1
ATOM 721 C CA . ALA A 1 91 ? 11.164 4.966 1.448 1.00 86.25 91 ALA A CA 1
ATOM 722 C C . ALA A 1 91 ? 11.424 6.226 0.601 1.00 86.25 91 ALA A C 1
ATOM 724 O O . ALA A 1 91 ? 11.776 7.259 1.159 1.00 86.25 91 ALA A O 1
ATOM 725 N N . ALA A 1 92 ? 11.323 6.118 -0.727 1.00 84.12 92 ALA A N 1
ATOM 726 C CA . ALA A 1 92 ? 11.581 7.198 -1.679 1.00 84.12 92 ALA A CA 1
ATOM 727 C C . ALA A 1 92 ? 10.294 7.846 -2.227 1.00 84.12 92 ALA A C 1
ATOM 729 O O . ALA A 1 92 ? 10.387 8.738 -3.068 1.00 84.12 92 ALA A O 1
ATOM 730 N N . ALA A 1 93 ? 9.130 7.354 -1.794 1.00 79.69 93 ALA A N 1
ATOM 731 C CA . ALA A 1 93 ? 7.811 7.916 -2.070 1.00 79.69 93 ALA A CA 1
ATOM 732 C C . ALA A 1 93 ? 7.478 9.007 -1.048 1.00 79.69 93 ALA A C 1
ATOM 734 O O . ALA A 1 93 ? 6.882 10.020 -1.466 1.00 79.69 93 ALA A O 1
#

Sequence (93 aa):
MEIINVSRGNAPIAYQKLKETKDAILIDCRTEQEWINIGVPDLSTINKSVLKIGLVRQDQSINHDFIEQVEEYTSHETPLYLICRSGARSAAA

Foldseek 3Di:
DAEAQDAPVCPVVVLVVCLVDPQAAEEEQEEPVCCVPPNDDDPVVSPYDHHYAHCAYPVRHGPPCRVVSVVVRDDPPHYYYYDYPGSPSSVVD